Protein AF-X0YYW0-F1 (afdb_monomer_lite)

Radius of gyration: 17.44 Å; chains: 1; bounding box: 37×35×44 Å

pLDDT: mean 78.43, std 8.22, range [55.0, 91.75]

Structure (mmCIF, N/CA/C/O backbone):
data_AF-X0YYW0-F1
#
_entry.id   AF-X0YYW0-F1
#
loop_
_atom_site.group_PDB
_atom_site.id
_atom_site.type_symbol
_atom_site.label_atom_id
_atom_site.label_alt_id
_atom_site.label_comp_id
_atom_site.label_asym_id
_atom_site.label_entity_id
_atom_site.label_seq_id
_atom_site.pdbx_PDB_ins_code
_atom_site.Cartn_x
_atom_site.Cartn_y
_atom_site.Cartn_z
_atom_site.occupancy
_atom_site.B_iso_or_equiv
_atom_site.auth_seq_id
_atom_site.auth_comp_id
_atom_site.auth_asym_id
_atom_site.auth_atom_id
_atom_site.pdbx_PDB_model_num
ATOM 1 N N . MET A 1 1 ? -25.399 -15.133 20.613 1.00 57.97 1 MET A N 1
ATOM 2 C CA . MET A 1 1 ? -24.902 -13.800 20.206 1.00 57.97 1 MET A CA 1
ATOM 3 C C . MET A 1 1 ? -23.398 -13.895 20.093 1.00 57.97 1 MET A C 1
ATOM 5 O O . MET A 1 1 ? -22.804 -14.442 21.011 1.00 57.97 1 MET A O 1
ATOM 9 N N . ALA A 1 2 ? -22.805 -13.422 18.995 1.00 67.62 2 ALA A N 1
ATOM 10 C CA . ALA A 1 2 ? -21.352 -13.305 18.939 1.00 67.62 2 ALA A CA 1
ATOM 11 C C . ALA A 1 2 ? -20.909 -12.249 19.962 1.00 67.62 2 ALA A C 1
AT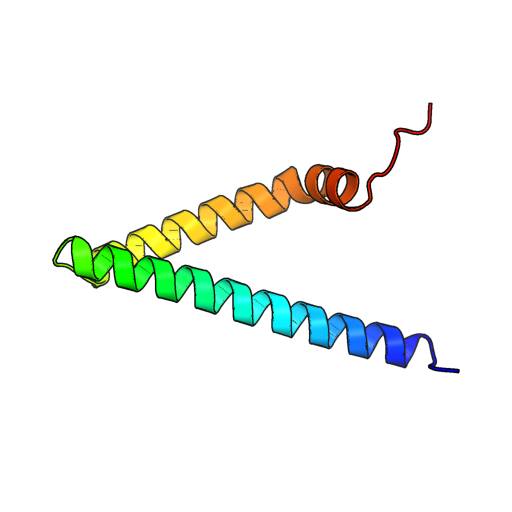OM 13 O O . ALA A 1 2 ? -21.515 -11.181 20.056 1.00 67.62 2 ALA A O 1
ATOM 14 N N . THR A 1 3 ? -19.898 -12.564 20.757 1.00 82.75 3 THR A N 1
ATOM 15 C CA . THR A 1 3 ? -19.326 -11.640 21.736 1.00 82.75 3 THR A CA 1
ATOM 16 C C . THR A 1 3 ? -18.559 -10.526 21.017 1.00 82.75 3 THR A C 1
ATOM 18 O O . THR A 1 3 ? -18.059 -10.713 19.905 1.00 82.75 3 THR A O 1
ATOM 21 N N . MET A 1 4 ? -18.418 -9.354 21.646 1.00 85.12 4 MET A N 1
ATOM 22 C CA . MET A 1 4 ? -17.650 -8.236 21.068 1.00 85.12 4 MET A CA 1
ATOM 23 C C . MET A 1 4 ? -16.227 -8.650 20.652 1.00 85.12 4 MET A C 1
ATOM 25 O O . MET A 1 4 ? -15.714 -8.189 19.633 1.00 85.12 4 MET A O 1
ATOM 29 N N . HIS A 1 5 ? -15.609 -9.581 21.382 1.00 82.69 5 HIS A N 1
ATOM 30 C CA . HIS A 1 5 ? -14.293 -10.123 21.043 1.00 82.69 5 HIS A CA 1
ATOM 31 C C . HIS A 1 5 ? -14.288 -10.911 19.725 1.00 82.69 5 HIS A C 1
ATOM 33 O O . HIS A 1 5 ? -13.359 -10.764 18.929 1.00 82.69 5 HIS A O 1
ATOM 39 N N . GLU A 1 6 ? -15.335 -11.687 19.444 1.00 82.56 6 GLU A N 1
ATOM 40 C CA . GLU A 1 6 ? -15.477 -12.406 18.172 1.00 82.56 6 GLU A CA 1
ATOM 41 C C . GLU A 1 6 ? -15.676 -11.439 17.002 1.00 82.56 6 GLU A C 1
ATOM 43 O O . GLU A 1 6 ? -15.105 -11.645 15.930 1.00 82.56 6 GLU A O 1
ATOM 48 N N . MET A 1 7 ? -16.420 -10.347 17.210 1.00 80.75 7 MET A N 1
ATOM 49 C CA . MET A 1 7 ? -16.600 -9.298 16.200 1.00 80.75 7 MET A CA 1
ATOM 50 C C . MET A 1 7 ? -15.276 -8.596 15.871 1.00 80.75 7 MET A C 1
ATOM 52 O O . MET A 1 7 ? -14.946 -8.421 14.695 1.00 80.75 7 MET A O 1
ATOM 56 N N . ILE A 1 8 ? -14.475 -8.261 16.888 1.00 82.94 8 ILE A N 1
ATOM 57 C CA . ILE A 1 8 ? -13.139 -7.669 16.710 1.00 82.94 8 ILE A CA 1
ATOM 58 C C . ILE A 1 8 ? -12.210 -8.641 15.975 1.00 82.94 8 ILE A C 1
ATOM 60 O O . ILE A 1 8 ? -11.531 -8.242 15.028 1.00 82.94 8 ILE A O 1
ATOM 64 N N . ALA A 1 9 ? -12.201 -9.922 16.353 1.00 86.69 9 ALA A N 1
ATOM 65 C CA . ALA A 1 9 ? -11.376 -10.935 15.695 1.00 86.69 9 ALA A CA 1
ATOM 66 C C . ALA A 1 9 ? -11.754 -11.113 14.212 1.00 86.69 9 ALA A C 1
ATOM 68 O O . ALA A 1 9 ? -10.877 -11.216 13.348 1.00 86.69 9 ALA A O 1
ATOM 69 N N . ARG A 1 10 ? -13.056 -11.086 13.898 1.00 81.50 10 ARG A N 1
ATOM 70 C CA . ARG A 1 10 ? -13.567 -11.178 12.523 1.00 81.50 10 ARG A CA 1
ATOM 71 C C . ARG A 1 10 ? -13.180 -9.959 11.691 1.00 81.50 10 ARG A C 1
ATOM 73 O O . ARG A 1 10 ? -12.699 -10.129 10.574 1.00 81.50 10 ARG A O 1
ATOM 80 N N . ASN A 1 11 ? -13.325 -8.755 12.247 1.00 86.00 11 ASN A N 1
ATOM 81 C CA . ASN A 1 11 ? -12.915 -7.517 11.584 1.00 86.00 11 ASN A CA 1
ATOM 82 C C . ASN A 1 11 ? -11.406 -7.473 11.360 1.00 86.00 11 ASN A C 1
ATOM 84 O O . ASN A 1 11 ? -10.972 -7.170 10.256 1.00 86.00 11 ASN A O 1
ATOM 88 N N . LYS A 1 12 ? -10.605 -7.882 12.350 1.00 88.31 12 LYS A N 1
ATOM 89 C CA . LYS A 1 12 ? -9.150 -7.973 12.205 1.00 88.31 12 LYS A CA 1
ATOM 90 C C . LYS A 1 12 ? -8.772 -8.876 11.031 1.00 88.31 12 LYS A C 1
ATOM 92 O O . LYS A 1 12 ? -8.003 -8.455 10.172 1.00 88.31 12 LYS A O 1
ATOM 97 N N . ARG A 1 13 ? -9.343 -10.083 10.946 1.00 89.88 13 ARG A N 1
ATOM 98 C CA . ARG A 1 13 ? -9.090 -11.004 9.824 1.00 89.88 13 ARG A CA 1
ATOM 99 C C . ARG A 1 13 ? -9.513 -10.408 8.483 1.00 89.88 13 ARG A C 1
ATOM 101 O O . ARG A 1 13 ? -8.770 -10.525 7.516 1.00 89.88 13 ARG A O 1
ATOM 108 N N . ASN A 1 14 ? -10.680 -9.772 8.427 1.00 86.31 14 ASN A N 1
ATOM 109 C CA . ASN A 1 14 ? -11.182 -9.161 7.199 1.00 86.31 14 ASN A CA 1
ATOM 110 C C . ASN A 1 14 ? -10.292 -7.998 6.737 1.00 86.31 14 ASN A C 1
ATOM 112 O O . ASN A 1 14 ? -10.008 -7.899 5.549 1.00 86.31 14 ASN A O 1
ATOM 116 N N . THR A 1 15 ? -9.795 -7.169 7.658 1.00 86.81 15 THR A N 1
ATOM 117 C CA . THR A 1 15 ? -8.832 -6.105 7.347 1.00 86.81 15 THR A CA 1
ATOM 118 C C . THR A 1 15 ? -7.526 -6.679 6.806 1.00 86.81 15 THR A C 1
ATOM 120 O O . THR A 1 15 ? -7.039 -6.207 5.785 1.00 86.81 15 THR A O 1
ATOM 123 N N . TRP A 1 16 ? -6.978 -7.728 7.431 1.00 90.69 16 TRP A N 1
ATOM 124 C CA . TRP A 1 16 ? -5.780 -8.403 6.916 1.00 90.69 16 TRP A CA 1
ATOM 125 C C . TRP A 1 16 ? -5.999 -8.978 5.516 1.00 90.69 16 TRP A C 1
ATOM 127 O O . TRP A 1 16 ? -5.162 -8.787 4.639 1.00 90.69 16 TRP A O 1
ATOM 137 N N . LEU A 1 17 ? -7.139 -9.632 5.291 1.00 91.75 17 LEU A N 1
ATOM 138 C CA . LEU A 1 17 ? -7.512 -10.169 3.985 1.00 91.75 17 LEU A CA 1
ATOM 139 C C . LEU A 1 17 ? -7.596 -9.051 2.938 1.00 91.75 17 LEU A C 1
ATOM 141 O O . LEU A 1 17 ? -7.035 -9.190 1.855 1.00 91.75 17 LEU A O 1
ATOM 145 N N . LEU A 1 18 ? -8.234 -7.927 3.274 1.00 87.19 18 LEU A N 1
ATOM 146 C CA . LEU A 1 18 ? -8.348 -6.771 2.388 1.00 87.19 18 LEU A CA 1
ATOM 147 C C . LEU A 1 18 ? -6.972 -6.192 2.025 1.00 87.19 18 LEU A C 1
ATOM 149 O O . LEU A 1 18 ? -6.707 -5.959 0.849 1.00 87.19 18 LEU A O 1
ATOM 153 N N . ILE A 1 19 ? -6.090 -6.004 3.014 1.00 84.69 19 ILE A N 1
ATOM 154 C CA . ILE A 1 19 ? -4.728 -5.488 2.803 1.00 84.69 19 ILE A CA 1
ATOM 155 C C . ILE A 1 19 ? -3.935 -6.420 1.882 1.00 84.69 19 ILE A C 1
ATOM 157 O O . ILE A 1 19 ? -3.291 -5.947 0.949 1.00 84.69 19 ILE A O 1
ATOM 161 N N . ILE A 1 20 ? -4.005 -7.736 2.109 1.00 88.88 20 ILE A N 1
ATOM 162 C CA . ILE A 1 20 ? -3.298 -8.727 1.287 1.00 88.88 20 ILE A CA 1
ATOM 163 C C . ILE A 1 20 ? -3.805 -8.697 -0.156 1.00 88.88 20 ILE A C 1
ATOM 165 O O . ILE A 1 20 ? -2.994 -8.636 -1.078 1.00 88.88 20 ILE A O 1
ATOM 169 N N . ILE A 1 21 ? -5.125 -8.698 -0.367 1.00 91.62 21 ILE A N 1
ATOM 170 C CA . ILE A 1 21 ? -5.709 -8.633 -1.716 1.00 91.62 21 ILE A CA 1
ATOM 171 C C . ILE A 1 21 ? -5.297 -7.340 -2.421 1.00 91.62 21 ILE A C 1
ATOM 173 O O . ILE A 1 21 ? -4.903 -7.376 -3.585 1.00 91.62 21 ILE A O 1
ATOM 177 N N . PHE A 1 22 ? -5.355 -6.207 -1.724 1.00 84.31 22 PHE A N 1
ATOM 178 C CA . PHE A 1 22 ? -4.967 -4.917 -2.283 1.00 84.31 22 PHE A CA 1
ATOM 179 C C . PHE A 1 22 ? -3.485 -4.877 -2.674 1.00 84.31 22 PHE A C 1
ATOM 181 O O . PHE A 1 22 ? -3.152 -4.443 -3.777 1.00 84.31 22 PHE A O 1
ATOM 188 N N . ALA A 1 2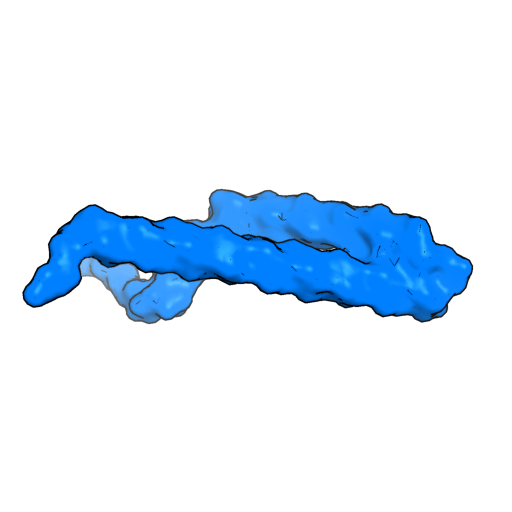3 ? -2.601 -5.388 -1.813 1.00 82.94 23 ALA A N 1
ATOM 189 C CA . ALA A 1 23 ? -1.179 -5.499 -2.114 1.00 82.94 23 ALA A CA 1
ATOM 190 C C . ALA A 1 23 ? -0.939 -6.372 -3.355 1.00 82.94 23 ALA A C 1
ATOM 192 O O . ALA A 1 23 ? -0.231 -5.956 -4.269 1.00 82.94 23 ALA A O 1
ATOM 193 N N . LEU A 1 24 ? -1.591 -7.537 -3.429 1.00 88.69 24 LEU A N 1
ATOM 194 C CA . LEU A 1 24 ? -1.473 -8.465 -4.555 1.00 88.69 24 LEU A CA 1
ATOM 195 C C . LEU A 1 24 ? -1.956 -7.819 -5.865 1.00 88.69 24 LEU A C 1
ATOM 197 O O . LEU A 1 24 ? -1.278 -7.932 -6.884 1.00 88.69 24 LEU A O 1
ATOM 201 N N . LEU A 1 25 ? -3.070 -7.078 -5.831 1.00 88.12 25 LEU A N 1
ATOM 202 C CA . LEU A 1 25 ? -3.577 -6.326 -6.983 1.00 88.12 25 LEU A CA 1
ATOM 203 C C . LEU A 1 25 ? -2.578 -5.275 -7.474 1.00 88.12 25 LEU A C 1
ATOM 205 O O . LEU A 1 25 ? -2.284 -5.236 -8.667 1.00 88.12 25 LEU A O 1
ATOM 209 N N . ILE A 1 26 ? -2.025 -4.451 -6.580 1.00 82.81 26 ILE A N 1
ATOM 210 C CA . ILE A 1 26 ? -1.042 -3.430 -6.970 1.00 82.81 26 ILE A CA 1
ATOM 211 C C . ILE A 1 26 ? 0.215 -4.077 -7.550 1.00 82.81 26 ILE A C 1
ATOM 213 O O . ILE A 1 26 ? 0.706 -3.632 -8.588 1.00 82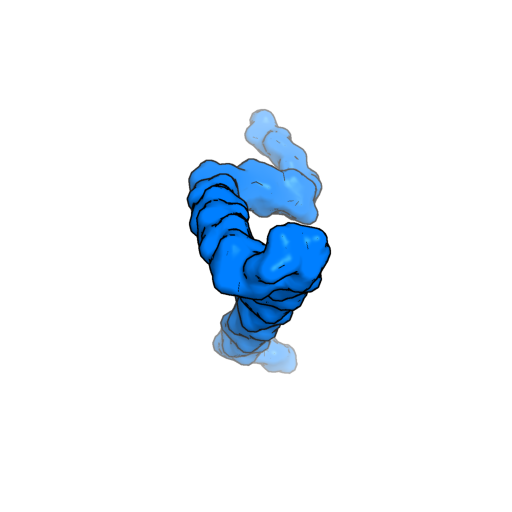.81 26 ILE A O 1
ATOM 217 N N . THR A 1 27 ? 0.726 -5.138 -6.922 1.00 80.31 27 THR A N 1
ATOM 218 C CA . THR A 1 27 ? 1.898 -5.860 -7.429 1.00 80.31 27 THR A CA 1
ATOM 219 C C . THR A 1 27 ? 1.627 -6.476 -8.802 1.00 80.31 27 THR A C 1
ATOM 221 O O . THR A 1 27 ? 2.467 -6.356 -9.692 1.00 80.31 27 THR A O 1
ATOM 224 N N . ALA A 1 28 ? 0.452 -7.079 -9.0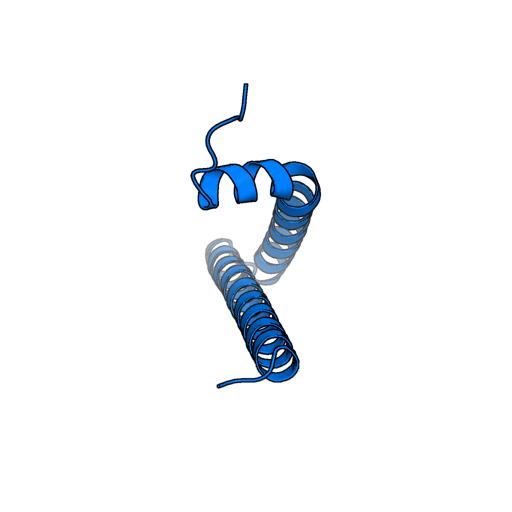09 1.00 84.06 28 ALA A N 1
ATOM 225 C CA . ALA A 1 28 ? 0.066 -7.666 -10.290 1.00 84.06 28 ALA A CA 1
ATOM 226 C C . ALA A 1 28 ? -0.039 -6.605 -11.397 1.00 84.06 28 ALA A C 1
ATOM 228 O O . ALA A 1 28 ? 0.525 -6.786 -12.474 1.00 84.06 28 ALA A O 1
ATOM 229 N N . ILE A 1 29 ? -0.697 -5.475 -11.119 1.00 84.19 29 ILE A N 1
ATOM 230 C CA . ILE A 1 29 ? -0.790 -4.341 -12.050 1.00 84.19 29 ILE A CA 1
ATOM 231 C C . ILE A 1 29 ? 0.614 -3.832 -12.395 1.00 84.19 29 ILE A C 1
ATOM 233 O O . ILE A 1 29 ? 0.961 -3.708 -13.568 1.00 84.19 29 ILE A O 1
ATOM 237 N N . GLY A 1 30 ? 1.448 -3.614 -11.379 1.00 79.44 30 GLY A N 1
ATOM 238 C CA . GLY A 1 30 ? 2.839 -3.203 -11.531 1.00 79.44 30 GLY A CA 1
ATOM 239 C C . GLY A 1 30 ? 3.666 -4.105 -12.438 1.00 79.44 30 GLY A C 1
ATOM 240 O O . GLY A 1 30 ? 4.378 -3.633 -13.325 1.00 79.44 30 GLY A O 1
ATOM 241 N N . TYR A 1 31 ? 3.535 -5.414 -12.236 1.00 76.31 31 TYR A N 1
ATOM 242 C CA . TYR A 1 31 ? 4.211 -6.423 -13.040 1.00 76.31 31 TYR A CA 1
ATOM 243 C C . TYR A 1 31 ? 3.752 -6.391 -14.504 1.00 76.31 31 TYR A C 1
ATOM 245 O O . TYR A 1 31 ? 4.592 -6.351 -15.402 1.00 76.31 31 TYR A O 1
ATOM 253 N N . VAL A 1 32 ? 2.437 -6.326 -14.754 1.00 81.62 32 VAL A N 1
ATOM 254 C CA . VAL A 1 32 ? 1.875 -6.244 -16.114 1.00 81.62 32 VAL A CA 1
ATOM 255 C C . VAL A 1 32 ? 2.385 -4.997 -16.841 1.00 81.62 32 VAL A C 1
ATOM 257 O O . VAL A 1 32 ? 2.888 -5.110 -17.958 1.00 81.62 32 VAL A O 1
ATOM 260 N N . PHE A 1 33 ? 2.341 -3.824 -16.202 1.00 78.25 33 PHE A N 1
ATOM 261 C CA . PHE A 1 33 ? 2.887 -2.589 -16.779 1.00 78.25 33 PHE A CA 1
ATOM 262 C C . PHE A 1 33 ? 4.398 -2.682 -17.045 1.00 78.25 33 PHE A C 1
ATOM 264 O O . PHE A 1 33 ? 4.867 -2.209 -18.080 1.00 78.25 33 PHE A O 1
ATOM 271 N N . GLY A 1 34 ? 5.160 -3.336 -16.164 1.00 76.38 34 GLY A N 1
ATOM 272 C CA . GLY A 1 34 ? 6.589 -3.591 -16.370 1.00 76.38 34 GLY A CA 1
ATOM 273 C C . GLY A 1 34 ? 6.887 -4.472 -17.577 1.00 76.38 34 GLY A C 1
ATOM 274 O O . GLY A 1 34 ? 7.820 -4.192 -18.331 1.00 76.38 34 GLY A O 1
ATOM 275 N N . CYS A 1 35 ? 6.076 -5.507 -17.794 1.00 77.06 35 CYS A N 1
ATOM 276 C CA . CYS A 1 35 ? 6.175 -6.353 -18.979 1.00 77.06 35 CYS A CA 1
ATOM 277 C C . CYS A 1 35 ? 5.899 -5.567 -20.270 1.00 77.06 35 CYS A C 1
ATOM 279 O O . CYS A 1 35 ? 6.644 -5.732 -21.233 1.00 77.06 35 CYS A O 1
ATOM 281 N N . PHE A 1 36 ? 4.901 -4.674 -20.284 1.00 78.44 36 PHE A N 1
ATOM 282 C CA . PHE A 1 36 ? 4.608 -3.828 -21.452 1.00 78.44 36 PHE A CA 1
ATOM 283 C C . PHE A 1 36 ? 5.748 -2.865 -21.812 1.00 78.44 36 PHE A C 1
ATOM 285 O O . PHE A 1 36 ? 5.980 -2.610 -22.990 1.00 78.44 36 PHE A O 1
ATOM 292 N N . TRP A 1 37 ? 6.488 -2.359 -20.823 1.00 78.81 37 TRP A N 1
ATOM 293 C CA . TRP A 1 37 ? 7.621 -1.451 -21.046 1.00 78.81 37 TRP A CA 1
ATOM 294 C C . TRP A 1 37 ? 8.945 -2.156 -21.385 1.00 78.81 37 TRP A C 1
ATOM 296 O O . TRP A 1 37 ? 9.967 -1.491 -21.548 1.00 78.81 37 TRP A O 1
ATOM 306 N N . GLY A 1 38 ? 8.953 -3.490 -21.487 1.00 79.12 38 GLY A N 1
ATOM 307 C CA . GLY A 1 38 ? 10.148 -4.275 -21.819 1.00 79.12 38 GLY A CA 1
ATOM 308 C C . GLY A 1 38 ? 11.134 -4.465 -20.659 1.00 79.12 38 GLY A C 1
ATOM 309 O O . GLY A 1 38 ? 12.197 -5.049 -20.853 1.00 79.12 38 GLY A O 1
ATOM 310 N N . SER A 1 39 ? 10.795 -4.013 -19.446 1.00 77.06 39 SER A N 1
ATOM 311 C CA . SER A 1 39 ? 11.590 -4.236 -18.234 1.00 77.06 39 SER A CA 1
ATOM 312 C C . SER A 1 39 ? 10.682 -4.425 -17.012 1.00 77.06 39 SER A C 1
ATOM 314 O O . SER A 1 39 ? 10.198 -3.447 -16.430 1.00 77.06 39 SER A O 1
ATOM 316 N N . PRO A 1 40 ? 10.476 -5.678 -16.562 1.00 71.25 40 PRO A N 1
ATOM 317 C CA . PRO A 1 40 ? 9.650 -5.985 -15.392 1.00 71.25 40 PRO A CA 1
ATOM 318 C C . PRO A 1 40 ? 10.111 -5.268 -14.114 1.00 71.25 40 PRO A C 1
ATOM 320 O O . PRO A 1 40 ? 9.295 -4.911 -13.266 1.00 71.25 40 PRO A O 1
ATOM 323 N N . ILE A 1 41 ? 11.419 -5.013 -13.995 1.00 79.06 41 ILE A N 1
ATOM 324 C CA . ILE A 1 41 ? 12.029 -4.329 -12.847 1.00 79.06 41 ILE A CA 1
ATOM 325 C C . ILE A 1 41 ? 11.566 -2.870 -12.774 1.00 79.06 41 ILE A C 1
ATOM 327 O O . ILE A 1 41 ? 11.224 -2.391 -11.696 1.00 79.06 41 ILE A O 1
ATOM 331 N N . ILE A 1 42 ? 11.493 -2.173 -13.913 1.00 78.81 42 ILE A N 1
ATOM 332 C CA . ILE A 1 42 ? 11.023 -0.780 -13.958 1.00 78.81 42 ILE A CA 1
ATOM 333 C C . ILE A 1 42 ? 9.541 -0.705 -13.568 1.00 78.81 42 ILE A C 1
ATOM 335 O O . ILE A 1 42 ? 9.154 0.178 -12.801 1.00 78.81 42 ILE A O 1
ATOM 339 N N . GLY A 1 43 ? 8.724 -1.664 -14.016 1.00 75.94 43 GLY A N 1
ATOM 340 C CA . GLY A 1 43 ? 7.319 -1.751 -13.606 1.00 75.94 43 GLY A CA 1
ATOM 341 C C . GLY A 1 43 ? 7.136 -1.994 -12.113 1.00 75.94 43 GLY A C 1
ATOM 342 O O . GLY A 1 43 ? 6.306 -1.342 -11.487 1.00 75.94 43 GLY A O 1
ATOM 343 N N . LEU A 1 44 ? 7.954 -2.864 -11.513 1.00 77.06 44 LEU A N 1
ATOM 344 C CA . LEU A 1 44 ? 7.951 -3.095 -10.065 1.00 77.06 44 LEU A CA 1
ATOM 345 C C . LEU A 1 44 ? 8.343 -1.840 -9.272 1.00 77.06 44 LEU A C 1
ATOM 347 O O . LEU A 1 44 ? 7.713 -1.543 -8.258 1.00 77.06 44 LEU A O 1
ATOM 351 N N . ILE A 1 45 ? 9.334 -1.074 -9.742 1.00 83.19 45 ILE A N 1
ATOM 352 C CA . ILE A 1 45 ? 9.736 0.192 -9.109 1.00 83.19 45 ILE A CA 1
ATOM 353 C C . ILE A 1 45 ? 8.593 1.211 -9.179 1.00 83.19 45 ILE A C 1
ATOM 355 O O . ILE A 1 45 ? 8.230 1.793 -8.157 1.00 83.19 45 ILE A O 1
ATOM 359 N N . LEU A 1 46 ? 7.977 1.391 -10.352 1.00 78.69 46 LEU A N 1
ATOM 360 C CA . LEU A 1 46 ? 6.829 2.289 -10.521 1.00 78.69 46 LEU A CA 1
ATOM 361 C C . LEU A 1 46 ? 5.633 1.866 -9.664 1.00 78.69 46 LEU A C 1
ATOM 363 O O . LEU A 1 46 ? 4.983 2.715 -9.058 1.00 78.69 46 LEU A O 1
ATOM 367 N N . ALA A 1 47 ? 5.371 0.564 -9.560 1.00 80.44 47 ALA A N 1
ATOM 368 C CA . ALA A 1 47 ? 4.334 0.025 -8.690 1.00 80.44 47 ALA A CA 1
ATOM 369 C C . ALA A 1 47 ? 4.611 0.326 -7.216 1.00 80.44 47 ALA A C 1
ATOM 371 O O . ALA A 1 47 ? 3.699 0.715 -6.493 1.00 80.44 47 ALA A O 1
ATOM 372 N N . GLY A 1 48 ? 5.870 0.205 -6.785 1.00 81.88 48 GLY A N 1
ATOM 373 C CA . GLY A 1 48 ? 6.305 0.595 -5.446 1.00 81.88 48 GLY A CA 1
ATOM 37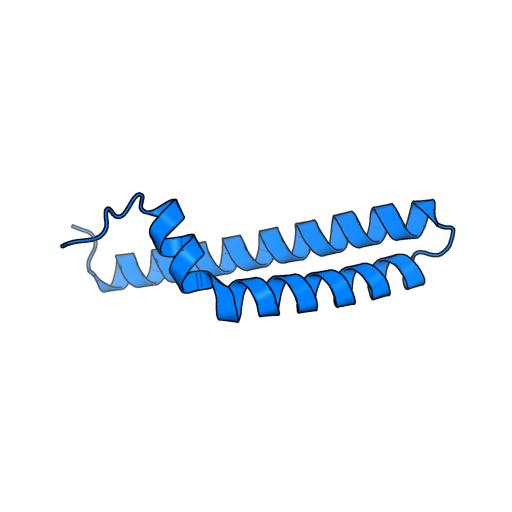4 C C . GLY A 1 48 ? 6.073 2.082 -5.177 1.00 81.88 48 GLY A C 1
ATOM 375 O O . GLY A 1 48 ? 5.483 2.436 -4.159 1.00 81.88 48 GLY A O 1
ATOM 376 N N . VAL A 1 49 ? 6.451 2.954 -6.116 1.00 85.38 49 VAL A N 1
ATOM 377 C CA . VAL A 1 49 ? 6.215 4.405 -6.009 1.00 85.38 49 VAL A CA 1
ATOM 378 C C . VAL A 1 49 ? 4.717 4.716 -5.940 1.00 85.38 49 VAL A C 1
ATOM 380 O O . VAL A 1 49 ? 4.286 5.481 -5.077 1.00 85.38 49 VAL A O 1
ATOM 383 N N . ALA A 1 50 ? 3.905 4.086 -6.791 1.00 81.06 50 ALA A N 1
ATOM 384 C CA . ALA A 1 50 ? 2.455 4.250 -6.787 1.00 81.06 50 ALA A CA 1
ATOM 385 C C . ALA A 1 50 ? 1.818 3.735 -5.485 1.00 81.06 50 ALA A C 1
ATOM 387 O O . ALA A 1 50 ? 0.928 4.387 -4.943 1.00 81.06 50 ALA A O 1
ATOM 388 N N . ALA A 1 51 ? 2.294 2.608 -4.946 1.00 80.38 51 ALA A N 1
ATOM 389 C CA . ALA A 1 51 ? 1.842 2.060 -3.669 1.00 80.38 51 ALA A CA 1
ATOM 390 C C . ALA A 1 51 ? 2.131 3.021 -2.511 1.00 80.38 51 ALA A C 1
ATOM 392 O O . ALA A 1 51 ? 1.252 3.270 -1.685 1.00 80.38 51 ALA A O 1
ATOM 393 N N . VAL A 1 52 ? 3.336 3.599 -2.468 1.00 84.38 52 VAL A N 1
ATOM 394 C CA . VAL A 1 52 ? 3.718 4.601 -1.463 1.00 84.38 52 VAL A CA 1
ATOM 395 C C . VAL A 1 52 ? 2.857 5.854 -1.603 1.00 84.38 52 VAL A C 1
ATOM 397 O O . VAL A 1 52 ? 2.301 6.319 -0.609 1.00 84.38 52 VAL A O 1
ATOM 400 N N . ALA A 1 53 ? 2.675 6.364 -2.823 1.00 83.19 53 ALA A N 1
ATOM 401 C CA . ALA A 1 53 ? 1.840 7.534 -3.079 1.00 83.19 53 ALA A CA 1
ATOM 402 C C . ALA A 1 53 ? 0.382 7.300 -2.652 1.00 83.19 53 ALA A C 1
ATOM 404 O O . ALA A 1 53 ? -0.180 8.105 -1.912 1.00 83.19 53 ALA A O 1
ATOM 405 N N . MET A 1 54 ? -0.216 6.169 -3.038 1.00 78.38 54 MET A N 1
ATOM 406 C CA . MET A 1 54 ? -1.572 5.801 -2.622 1.00 78.38 54 MET A CA 1
ATOM 407 C C . MET A 1 54 ? -1.679 5.607 -1.110 1.00 78.38 54 MET A C 1
ATOM 409 O O . MET A 1 54 ? -2.675 6.014 -0.521 1.00 78.38 54 MET A O 1
ATOM 413 N N . THR A 1 55 ? -0.657 5.034 -0.470 1.00 79.50 55 THR A N 1
ATOM 414 C CA . THR A 1 55 ? -0.631 4.860 0.988 1.00 79.50 55 THR A CA 1
ATOM 415 C C . THR A 1 55 ? -0.587 6.206 1.701 1.00 79.50 55 THR A C 1
ATOM 417 O O . THR A 1 55 ? -1.339 6.407 2.647 1.00 79.50 55 THR A O 1
ATOM 420 N N . LEU A 1 56 ? 0.225 7.154 1.227 1.00 81.19 56 LEU A N 1
ATOM 421 C CA . LEU A 1 56 ? 0.266 8.516 1.764 1.00 81.19 56 LEU A CA 1
ATOM 422 C C . LEU A 1 56 ? -1.081 9.225 1.575 1.00 81.19 56 LEU A C 1
ATOM 424 O O . LEU A 1 56 ? -1.610 9.795 2.527 1.00 81.19 56 LEU A O 1
ATOM 428 N N . ILE A 1 57 ? -1.681 9.131 0.384 1.00 81.25 57 ILE A N 1
ATOM 429 C CA . ILE A 1 57 ? -3.011 9.698 0.110 1.00 81.25 57 ILE A CA 1
ATOM 430 C C . ILE A 1 57 ? -4.066 9.075 1.031 1.00 81.25 57 ILE A C 1
ATOM 432 O O . ILE A 1 57 ? -4.881 9.796 1.598 1.00 81.25 57 ILE A O 1
ATOM 436 N N . ALA A 1 58 ? -4.044 7.758 1.229 1.00 77.19 58 ALA A N 1
ATOM 437 C CA . ALA A 1 58 ? -4.970 7.070 2.122 1.00 77.19 58 ALA A CA 1
ATOM 438 C C . ALA A 1 58 ? -4.732 7.422 3.600 1.00 77.19 58 ALA A C 1
ATOM 440 O O . ALA A 1 58 ? -5.690 7.532 4.359 1.00 77.19 58 ALA A O 1
ATOM 441 N N . PHE A 1 59 ? -3.480 7.632 4.012 1.00 77.31 59 PHE A N 1
ATOM 442 C CA . PHE A 1 59 ? -3.130 7.986 5.387 1.00 77.31 59 PHE A CA 1
ATOM 443 C C . PHE A 1 59 ? -3.566 9.414 5.740 1.00 77.31 59 PHE A C 1
ATOM 445 O O . PHE A 1 59 ? -4.142 9.631 6.802 1.00 77.31 59 PHE A O 1
ATOM 452 N N . PHE A 1 60 ? -3.354 10.378 4.836 1.00 80.69 60 PHE A N 1
ATOM 453 C CA . PHE A 1 60 ? -3.710 11.784 5.065 1.00 80.69 60 PHE A CA 1
ATOM 454 C C . PHE A 1 60 ? -5.141 12.146 4.631 1.00 80.69 60 PHE A C 1
ATOM 456 O O . PHE A 1 60 ? -5.733 13.063 5.192 1.00 80.69 60 PHE A O 1
ATOM 463 N N . GLY A 1 61 ? -5.720 11.434 3.661 1.00 74.62 61 GLY A N 1
ATOM 464 C CA . GLY A 1 61 ? -7.079 11.653 3.141 1.00 74.62 61 GLY A CA 1
ATOM 465 C C . GLY A 1 61 ? -8.121 10.632 3.615 1.00 74.62 61 GLY A C 1
ATOM 466 O O . GLY A 1 61 ? -9.293 10.721 3.240 1.00 74.62 61 GLY A O 1
ATOM 467 N N . GLY A 1 62 ? -7.719 9.652 4.429 1.00 64.69 62 GLY A N 1
ATOM 468 C CA . GLY A 1 62 ? -8.561 8.523 4.830 1.00 64.69 62 GLY A CA 1
ATOM 469 C C . GLY A 1 62 ? -9.808 8.915 5.619 1.00 64.69 62 GLY A C 1
ATOM 470 O O . GLY A 1 62 ? -10.851 8.288 5.456 1.00 64.69 62 GLY A O 1
ATOM 471 N N . SER A 1 63 ? -9.750 9.982 6.415 1.00 63.75 63 SER A N 1
ATOM 472 C CA . SER A 1 63 ? -10.901 10.519 7.153 1.00 63.75 63 SER A CA 1
ATOM 473 C C . SER A 1 63 ? -12.005 11.012 6.211 1.00 63.75 63 SER A C 1
ATOM 475 O O . SER A 1 63 ? -13.165 10.644 6.383 1.00 63.75 63 SER A O 1
ATOM 477 N N . SER A 1 64 ? -11.655 11.750 5.156 1.00 63.41 64 SER A N 1
ATOM 478 C CA . SER A 1 64 ? -12.610 12.193 4.130 1.00 63.41 64 SER A CA 1
ATOM 479 C C . SER A 1 64 ? -13.155 11.025 3.303 1.00 63.41 64 SER A C 1
ATOM 481 O O . SER A 1 64 ? -14.343 10.993 2.988 1.00 63.41 64 SER A O 1
ATOM 483 N N . ALA A 1 65 ? -12.320 10.025 2.998 1.00 65.19 65 ALA A N 1
ATOM 484 C CA . ALA A 1 65 ? -12.747 8.813 2.297 1.00 65.19 65 ALA A CA 1
ATOM 485 C C . ALA A 1 65 ? -13.719 7.961 3.135 1.00 65.19 65 ALA A C 1
ATOM 487 O O . ALA A 1 65 ? -14.697 7.440 2.603 1.00 65.19 65 ALA A O 1
ATOM 488 N N . LEU A 1 66 ? -13.494 7.860 4.449 1.00 65.19 66 LEU A N 1
ATOM 489 C CA . LEU A 1 66 ? -14.391 7.183 5.390 1.00 65.19 66 LEU A CA 1
ATOM 490 C C . LEU A 1 66 ? -15.729 7.915 5.534 1.00 65.19 66 LEU A C 1
ATOM 492 O O . LEU A 1 66 ? -16.779 7.270 5.542 1.00 65.19 66 LEU A O 1
ATOM 496 N N . LEU A 1 67 ? -15.719 9.249 5.600 1.00 69.50 67 LEU A N 1
ATOM 497 C CA . LEU A 1 67 ? -16.942 10.062 5.613 1.00 69.50 67 LEU A CA 1
ATOM 498 C C . LEU A 1 67 ? -17.745 9.885 4.317 1.00 69.50 67 LEU A C 1
ATOM 500 O O . LEU A 1 67 ? -18.958 9.679 4.356 1.00 69.50 67 LEU A O 1
ATOM 504 N N . PHE A 1 68 ? -17.058 9.872 3.174 1.00 66.44 68 PHE A N 1
ATOM 505 C CA . PHE A 1 68 ? -17.678 9.633 1.874 1.00 66.44 68 PHE A CA 1
ATOM 506 C C . 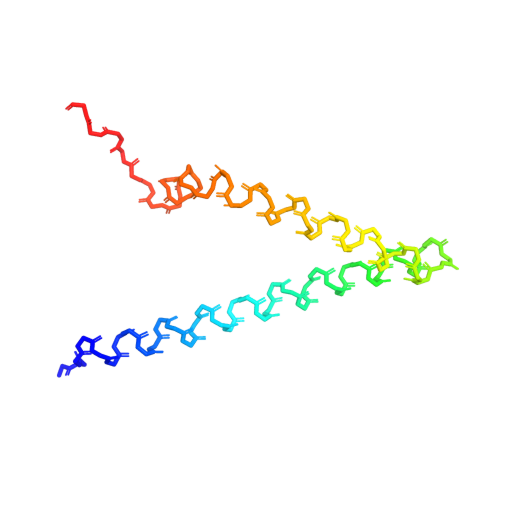PHE A 1 68 ? -18.264 8.216 1.766 1.00 66.44 68 PHE A C 1
ATOM 508 O O . PHE A 1 68 ? -19.418 8.046 1.370 1.00 66.44 68 PHE A O 1
ATOM 515 N N . ALA A 1 69 ? -17.509 7.194 2.181 1.00 69.38 69 ALA A N 1
ATOM 516 C CA . ALA A 1 69 ? -17.937 5.796 2.149 1.00 69.38 69 ALA A CA 1
ATOM 517 C C . ALA A 1 69 ? -19.102 5.502 3.109 1.00 69.38 69 ALA A C 1
ATOM 519 O O . ALA A 1 69 ? -19.955 4.670 2.809 1.00 69.38 69 ALA A O 1
ATOM 520 N N . SER A 1 70 ? -19.164 6.201 4.245 1.00 76.44 70 SER A N 1
ATOM 521 C CA . SER A 1 70 ? -20.252 6.069 5.220 1.00 76.44 70 SER A CA 1
ATOM 522 C C . SER A 1 70 ? -21.501 6.881 4.865 1.00 76.44 70 SER A C 1
ATOM 524 O O . SER A 1 70 ? -22.493 6.793 5.588 1.00 76.44 70 SER A O 1
ATOM 526 N N . LYS A 1 71 ? -21.487 7.660 3.765 1.00 66.25 71 LYS A N 1
ATOM 527 C CA . LYS A 1 71 ? -22.535 8.647 3.440 1.00 66.25 71 LYS A CA 1
ATOM 528 C C . LYS A 1 71 ? -22.875 9.544 4.641 1.00 66.25 71 LYS A C 1
ATOM 530 O O . LYS A 1 71 ? -24.019 9.979 4.796 1.00 66.25 71 LYS A O 1
ATOM 535 N N . ALA A 1 72 ? -21.901 9.802 5.512 1.00 65.38 72 ALA A N 1
ATOM 536 C CA . ALA A 1 72 ? -22.136 10.589 6.707 1.00 65.38 72 ALA A CA 1
ATOM 537 C C . ALA A 1 72 ? -22.458 12.028 6.290 1.00 65.38 72 ALA A C 1
ATOM 539 O O . ALA A 1 72 ? -21.653 12.703 5.649 1.00 65.38 72 ALA A O 1
ATOM 540 N N . LYS A 1 73 ? -23.670 12.479 6.619 1.00 62.91 73 LYS A N 1
ATOM 541 C CA . LYS A 1 73 ? -24.087 13.861 6.400 1.00 62.91 73 LYS A CA 1
ATOM 542 C C . LYS A 1 73 ? -23.497 14.710 7.519 1.00 62.91 73 LYS A C 1
ATOM 544 O O . LYS A 1 73 ? -23.626 14.346 8.685 1.00 62.91 73 LYS A O 1
ATOM 549 N N . GLU A 1 74 ? -22.845 15.808 7.148 1.00 66.38 74 GLU A N 1
ATOM 550 C CA . GLU A 1 74 ? -22.292 16.774 8.096 1.00 66.38 74 GLU A CA 1
ATOM 551 C C . GLU A 1 74 ? -23.385 17.196 9.086 1.00 66.38 74 GLU A C 1
ATOM 553 O O . GLU A 1 74 ? -24.472 17.629 8.685 1.00 66.38 74 GLU A O 1
ATOM 558 N N . ILE A 1 75 ? -23.121 16.981 10.374 1.00 69.00 75 ILE A N 1
ATOM 559 C CA . ILE A 1 75 ? -24.031 17.380 11.442 1.00 69.00 75 ILE A CA 1
ATOM 560 C C . ILE A 1 75 ? -23.747 18.862 11.684 1.00 69.00 75 ILE A C 1
ATOM 562 O O . ILE A 1 75 ? -22.658 19.206 12.140 1.00 69.00 75 ILE A O 1
ATOM 566 N N . ARG A 1 76 ? -24.692 19.716 11.289 1.00 55.00 76 ARG A N 1
ATOM 567 C CA . ARG A 1 76 ? -24.662 21.160 11.538 1.00 55.00 76 ARG A CA 1
ATOM 568 C C . ARG A 1 76 ? -25.349 21.487 12.852 1.00 55.00 76 ARG A C 1
ATOM 570 O O . ARG A 1 76 ? -26.390 20.843 13.119 1.00 55.00 76 ARG A O 1
#

Sequence (76 aa):
MATMHEMIARNKRNTWLLIIIFALLITAIGYVFGCFWGSPIIGLILAGVAAVAMTLIAFFGGSSALLFASKAKEIR

Organism: NCBI:txid412755

Secondary structure (DSSP, 8-state):
---HHHHHHHHHHHHHHHHHHHHHHHHHHHHHHHHHTT-HHHHHHHHHHHHHHHHHHHHHHHHHHHHHHTTPPP--

Foldseek 3Di:
DDDPVNVVVVVVVVVVVVVVVVVVVLQVQLQVVCVVVVHSVVSNVVSVVVVVVVVVCCVVVVVVVVCVVVVPDDDD